Protein AF-A0A7V8YY19-F1 (afdb_monomer_lite)

Structure (mmCIF, N/CA/C/O backbone):
data_AF-A0A7V8YY19-F1
#
_entry.id   AF-A0A7V8YY19-F1
#
loop_
_atom_site.group_PDB
_atom_site.id
_atom_site.type_symbol
_atom_site.label_atom_id
_atom_site.label_alt_id
_atom_site.label_comp_id
_atom_site.label_asym_id
_atom_site.label_entity_id
_atom_site.label_seq_id
_atom_site.pdbx_PDB_ins_code
_atom_site.Cartn_x
_atom_site.Cartn_y
_atom_site.Cartn_z
_atom_site.occupancy
_atom_site.B_iso_or_equiv
_atom_site.auth_seq_id
_atom_site.auth_comp_id
_atom_site.auth_asym_id
_atom_site.auth_atom_id
_atom_site.pdbx_PDB_model_num
ATOM 1 N N . MET A 1 1 ? 30.307 4.339 -5.523 1.00 41.19 1 MET A N 1
ATOM 2 C CA . MET A 1 1 ? 28.986 3.683 -5.447 1.00 41.19 1 MET A CA 1
ATOM 3 C C . MET A 1 1 ? 28.001 4.696 -4.884 1.00 41.19 1 MET A C 1
ATOM 5 O O . MET A 1 1 ? 28.155 5.034 -3.716 1.00 41.19 1 MET A O 1
ATOM 9 N N . PRO A 1 2 ? 27.064 5.261 -5.660 1.00 44.53 2 PRO A N 1
ATOM 10 C CA . PRO A 1 2 ? 25.969 6.013 -5.073 1.00 44.53 2 PRO A CA 1
ATOM 11 C C . PRO A 1 2 ? 24.920 5.001 -4.602 1.00 44.53 2 PRO A C 1
ATOM 13 O O . PRO A 1 2 ? 24.243 4.370 -5.410 1.00 44.53 2 PRO A O 1
ATOM 16 N N . SER A 1 3 ? 24.824 4.808 -3.288 1.00 49.91 3 SER A N 1
ATOM 17 C CA . SER A 1 3 ? 23.727 4.078 -2.655 1.00 49.91 3 SER A CA 1
ATOM 18 C C . SER A 1 3 ? 22.464 4.929 -2.759 1.00 49.91 3 SER A C 1
ATOM 20 O O . SER A 1 3 ? 22.135 5.700 -1.861 1.00 49.91 3 SER A O 1
ATOM 22 N N . GLY A 1 4 ? 21.784 4.837 -3.899 1.00 45.91 4 GLY A N 1
ATOM 23 C CA . GLY A 1 4 ? 20.421 5.319 -4.036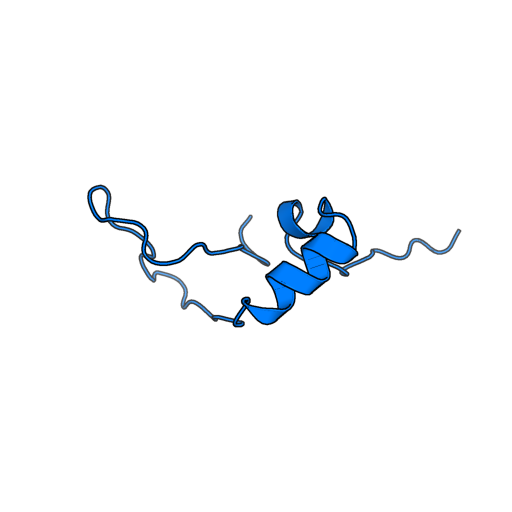 1.00 45.91 4 GLY A CA 1
ATOM 24 C C . GLY A 1 4 ? 19.523 4.405 -3.219 1.00 45.91 4 GLY A C 1
ATOM 25 O O . GLY A 1 4 ? 19.092 3.365 -3.710 1.00 45.91 4 GLY A O 1
ATOM 26 N N . SER A 1 5 ? 19.273 4.768 -1.961 1.00 53.56 5 SER A N 1
ATOM 27 C CA . SER A 1 5 ? 18.162 4.228 -1.183 1.00 53.56 5 SER A CA 1
ATOM 28 C C . SER A 1 5 ? 16.879 4.567 -1.939 1.00 53.56 5 SER A C 1
ATOM 30 O O . SER A 1 5 ? 16.299 5.637 -1.758 1.00 53.56 5 SER A O 1
ATOM 32 N N . ASN A 1 6 ? 16.495 3.687 -2.865 1.00 47.06 6 ASN A N 1
ATOM 33 C CA . ASN A 1 6 ? 15.300 3.808 -3.681 1.00 47.06 6 ASN A CA 1
ATOM 34 C C . ASN A 1 6 ? 14.087 3.670 -2.765 1.00 47.06 6 ASN A C 1
ATOM 36 O O . ASN A 1 6 ? 13.500 2.605 -2.612 1.00 47.06 6 ASN A O 1
ATOM 40 N N . ASN A 1 7 ? 13.673 4.804 -2.214 1.00 53.09 7 ASN A N 1
ATOM 41 C CA . ASN A 1 7 ? 12.374 5.054 -1.600 1.00 53.09 7 ASN A CA 1
ATOM 42 C C . ASN A 1 7 ? 11.222 4.952 -2.630 1.00 53.09 7 ASN A C 1
ATOM 44 O O . ASN A 1 7 ? 10.186 5.594 -2.474 1.00 53.09 7 ASN A O 1
ATOM 48 N N . ALA A 1 8 ? 11.423 4.231 -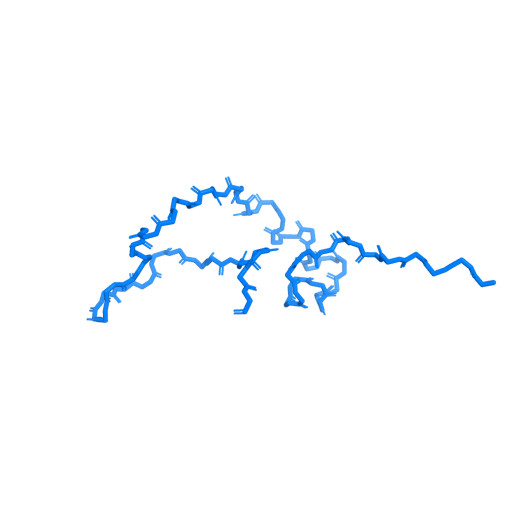3.739 1.00 51.81 8 ALA A N 1
ATOM 49 C CA . ALA A 1 8 ? 10.569 4.306 -4.915 1.00 51.81 8 ALA A CA 1
ATOM 50 C C . ALA A 1 8 ? 9.205 3.662 -4.657 1.00 51.81 8 ALA A C 1
ATOM 52 O O . ALA A 1 8 ? 8.198 4.158 -5.152 1.00 51.81 8 ALA A O 1
ATOM 53 N N . LEU A 1 9 ? 9.147 2.626 -3.820 1.00 55.91 9 LEU A N 1
ATOM 54 C CA . LEU A 1 9 ? 7.902 2.013 -3.384 1.00 55.91 9 LEU A CA 1
ATOM 55 C C . LEU A 1 9 ? 8.044 1.659 -1.909 1.00 55.91 9 LEU A C 1
ATOM 57 O O . LEU A 1 9 ? 8.635 0.652 -1.539 1.00 55.91 9 LEU A O 1
ATOM 61 N N . LYS A 1 10 ? 7.488 2.521 -1.057 1.00 66.38 10 LYS A N 1
ATOM 62 C CA . LYS A 1 10 ? 7.426 2.342 0.401 1.00 66.38 10 LYS A CA 1
ATOM 63 C C . LYS A 1 10 ? 6.733 1.041 0.848 1.00 66.38 10 LYS A C 1
ATOM 65 O O . LYS A 1 10 ? 6.751 0.706 2.023 1.00 66.38 10 LYS A O 1
ATOM 70 N N . ASN A 1 11 ? 6.110 0.323 -0.083 1.00 71.62 11 ASN A N 1
ATOM 71 C CA . ASN A 1 11 ? 5.543 -0.995 0.123 1.00 71.62 11 ASN A CA 1
ATOM 72 C C . ASN A 1 11 ? 6.302 -2.017 -0.743 1.00 71.62 11 ASN A C 1
ATOM 74 O O . ASN A 1 11 ? 6.281 -1.926 -1.972 1.00 71.62 11 ASN A O 1
ATOM 78 N N . PHE A 1 12 ? 6.945 -2.997 -0.100 1.00 74.62 12 PHE A N 1
ATOM 79 C CA . PHE A 1 12 ? 7.742 -4.025 -0.779 1.00 74.62 12 PHE A CA 1
ATOM 80 C C . PHE A 1 12 ? 6.918 -4.934 -1.706 1.00 74.62 12 PHE A C 1
ATOM 82 O O . PHE A 1 12 ? 7.462 -5.434 -2.687 1.00 74.62 12 PHE A O 1
ATOM 89 N N . LEU A 1 13 ? 5.616 -5.121 -1.449 1.00 76.88 13 LEU A N 1
ATOM 90 C CA . LEU A 1 13 ? 4.741 -5.897 -2.338 1.00 76.88 13 LEU A CA 1
ATOM 91 C C . LEU A 1 13 ? 4.507 -5.153 -3.650 1.00 76.88 13 LEU A C 1
ATOM 93 O O . LEU A 1 13 ? 4.628 -5.749 -4.715 1.00 76.88 13 LEU A O 1
ATOM 97 N N . LEU A 1 14 ? 4.242 -3.845 -3.585 1.00 78.94 14 LEU A N 1
ATOM 98 C CA . LEU A 1 14 ? 4.150 -3.017 -4.788 1.00 78.94 14 LEU A CA 1
ATOM 99 C C . LEU A 1 14 ? 5.505 -2.937 -5.503 1.00 78.94 14 LEU A C 1
ATOM 101 O O . LEU A 1 14 ? 5.542 -2.963 -6.729 1.00 78.94 14 LEU A O 1
ATOM 105 N N . ALA A 1 15 ? 6.613 -2.893 -4.752 1.00 79.19 15 ALA A N 1
ATOM 106 C CA . ALA A 1 15 ? 7.973 -2.885 -5.298 1.00 79.19 15 ALA A CA 1
ATOM 107 C C . ALA A 1 15 ? 8.350 -4.153 -6.071 1.00 79.19 15 ALA A C 1
ATOM 109 O O . ALA A 1 15 ? 9.193 -4.094 -6.962 1.00 79.19 15 ALA A O 1
ATOM 110 N N . ALA A 1 16 ? 7.733 -5.283 -5.733 1.00 83.25 16 ALA A N 1
ATOM 111 C CA . ALA A 1 16 ? 7.963 -6.558 -6.397 1.00 83.25 16 ALA A CA 1
ATOM 112 C C . ALA A 1 16 ? 7.148 -6.725 -7.693 1.00 83.25 16 ALA A C 1
ATOM 114 O O . ALA A 1 16 ? 7.361 -7.698 -8.419 1.00 83.25 16 ALA A O 1
ATOM 115 N N . LEU A 1 17 ? 6.212 -5.816 -7.991 1.00 83.00 17 LEU A N 1
ATOM 116 C CA . LEU A 1 17 ? 5.398 -5.906 -9.199 1.00 83.00 17 LEU A CA 1
ATOM 117 C C . LEU A 1 17 ? 6.187 -5.463 -10.442 1.00 83.00 17 LEU A C 1
ATOM 119 O O . LEU A 1 17 ? 6.891 -4.452 -10.398 1.00 83.00 17 LEU A O 1
ATOM 123 N N . PRO A 1 18 ? 6.022 -6.158 -11.584 1.00 87.50 18 PRO A N 1
ATOM 124 C CA . PRO A 1 18 ? 6.484 -5.661 -12.876 1.00 87.50 18 PRO A CA 1
ATOM 125 C C . PRO A 1 18 ? 5.877 -4.289 -13.196 1.00 87.50 18 PRO A C 1
ATOM 127 O O . PRO A 1 18 ? 4.733 -4.013 -12.839 1.00 87.50 18 PRO A O 1
ATOM 130 N N . GLU A 1 19 ? 6.602 -3.450 -13.934 1.00 83.94 19 GLU A N 1
ATOM 131 C CA . GLU A 1 19 ? 6.213 -2.057 -14.212 1.00 83.94 19 GLU A CA 1
ATOM 132 C C . GLU A 1 19 ? 4.807 -1.913 -14.826 1.00 83.94 19 GLU A C 1
ATOM 134 O O . GLU A 1 19 ? 4.039 -1.037 -14.428 1.00 83.94 19 GLU A O 1
ATOM 139 N N . ALA A 1 20 ? 4.426 -2.816 -15.735 1.00 86.69 20 ALA A N 1
ATOM 140 C CA . ALA A 1 20 ? 3.097 -2.829 -16.347 1.00 86.69 20 ALA A CA 1
ATOM 141 C C . ALA A 1 20 ? 1.969 -3.129 -15.338 1.00 86.69 20 ALA A C 1
ATOM 143 O O . ALA A 1 20 ? 0.905 -2.510 -15.385 1.00 86.69 20 ALA A O 1
ATOM 144 N N . GLU A 1 21 ? 2.209 -4.048 -14.400 1.00 88.00 21 GLU A N 1
ATOM 145 C CA . GLU A 1 21 ? 1.257 -4.387 -13.337 1.00 88.00 21 GLU A CA 1
ATOM 146 C C . GLU A 1 21 ? 1.182 -3.267 -12.300 1.00 88.00 21 GLU A C 1
ATOM 148 O O . GLU A 1 21 ? 0.091 -2.867 -11.891 1.00 88.00 21 GLU A O 1
ATOM 153 N N . LEU A 1 22 ? 2.330 -2.686 -11.943 1.00 84.50 22 LEU A N 1
ATOM 154 C CA . LEU A 1 22 ? 2.396 -1.529 -11.061 1.00 84.50 22 LEU A CA 1
ATOM 155 C C . LEU A 1 22 ? 1.598 -0.351 -11.630 1.00 84.50 22 LEU A C 1
ATOM 157 O O . LEU A 1 22 ? 0.826 0.256 -10.894 1.00 84.50 22 LEU A O 1
ATOM 161 N N . LEU A 1 23 ? 1.747 -0.035 -12.921 1.00 86.00 23 LEU A N 1
ATOM 162 C CA . LEU A 1 23 ? 0.988 1.030 -13.586 1.00 86.00 23 LEU A CA 1
ATOM 163 C C . LEU A 1 23 ? -0.523 0.785 -13.513 1.00 86.00 23 LEU A C 1
ATOM 165 O O . LEU A 1 23 ? -1.266 1.710 -13.188 1.00 86.00 23 LEU A O 1
ATOM 169 N N . ARG A 1 24 ? -0.967 -0.458 -13.745 1.00 87.38 24 ARG A N 1
ATOM 170 C CA . ARG A 1 24 ? -2.385 -0.836 -13.668 1.00 87.38 24 ARG A CA 1
ATOM 171 C C . ARG A 1 24 ? -2.939 -0.670 -12.255 1.00 87.38 24 ARG A C 1
ATOM 173 O O . ARG A 1 24 ? -4.003 -0.088 -12.077 1.00 87.38 24 ARG A O 1
ATOM 180 N N . VAL A 1 25 ? -2.207 -1.144 -11.248 1.00 83.50 25 VAL A N 1
ATOM 181 C CA . VAL A 1 25 ? -2.615 -1.024 -9.841 1.00 83.50 25 VAL A CA 1
ATOM 182 C C . VAL A 1 25 ? -2.596 0.442 -9.403 1.00 83.50 25 VAL A C 1
ATOM 184 O O . VAL A 1 25 ? -3.530 0.890 -8.746 1.00 83.50 25 VAL A O 1
ATOM 187 N N . LYS A 1 26 ? -1.598 1.224 -9.829 1.00 82.44 26 LYS A N 1
ATOM 188 C CA . LYS A 1 26 ? -1.447 2.645 -9.478 1.00 82.44 26 LYS A CA 1
ATOM 189 C C . LYS A 1 26 ? -2.645 3.500 -9.894 1.00 82.44 26 LYS A C 1
ATOM 191 O O . LYS A 1 26 ? -2.966 4.438 -9.176 1.00 82.44 26 LYS A O 1
ATOM 196 N N . THR A 1 27 ? -3.329 3.170 -10.989 1.00 85.44 27 THR A N 1
ATOM 197 C CA . THR A 1 27 ? -4.562 3.862 -11.410 1.00 85.44 27 THR A CA 1
ATOM 198 C C . THR A 1 27 ? -5.734 3.649 -10.444 1.00 85.44 27 THR A C 1
ATOM 200 O O . THR A 1 27 ? -6.631 4.483 -10.387 1.00 85.44 27 THR A O 1
ATOM 203 N N . HIS A 1 28 ? -5.723 2.561 -9.675 1.00 84.69 28 HIS A N 1
ATOM 204 C CA . HIS A 1 28 ? -6.761 2.226 -8.695 1.00 84.69 28 HIS A CA 1
ATOM 205 C C . HIS A 1 28 ? -6.335 2.498 -7.245 1.00 84.69 28 HIS A C 1
ATOM 207 O O . HIS A 1 28 ? -7.107 2.243 -6.324 1.00 84.69 28 HIS A O 1
ATOM 213 N N . LEU A 1 29 ? -5.103 2.972 -7.028 1.00 83.12 29 LEU A N 1
ATOM 214 C CA . LEU A 1 29 ? -4.591 3.287 -5.701 1.00 83.12 29 LEU A CA 1
ATOM 215 C C . LEU A 1 29 ? -4.908 4.732 -5.343 1.00 83.12 29 LEU A C 1
ATOM 217 O O . LEU A 1 29 ? -4.450 5.666 -6.001 1.00 83.12 29 LEU A O 1
ATOM 221 N N . GLU A 1 30 ? -5.600 4.903 -4.226 1.00 81.81 30 GLU A N 1
ATOM 222 C CA . GLU A 1 30 ? -5.805 6.205 -3.609 1.00 81.81 30 GLU A CA 1
ATOM 223 C C . GLU A 1 30 ? -4.943 6.325 -2.344 1.00 81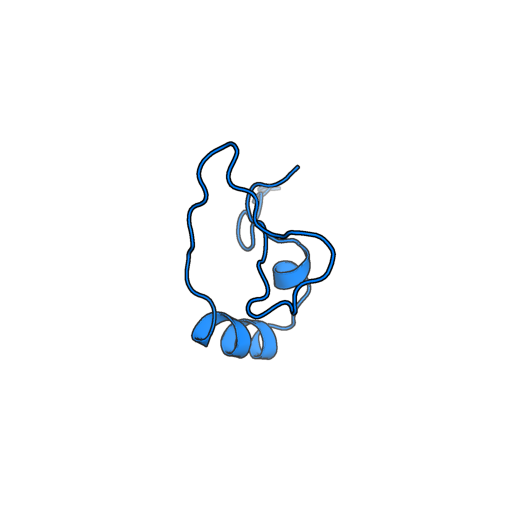.81 30 GLU A C 1
ATOM 225 O O . GLU A 1 30 ? -4.906 5.398 -1.527 1.00 81.81 30 GLU A O 1
ATOM 230 N N . PRO A 1 31 ? -4.209 7.439 -2.162 1.00 78.50 31 PRO A N 1
ATOM 231 C CA . PRO A 1 31 ? -3.454 7.668 -0.942 1.00 78.50 31 PRO A CA 1
ATOM 232 C C . PRO A 1 31 ? -4.419 7.931 0.218 1.00 78.50 31 PRO A C 1
ATOM 234 O O . PRO A 1 31 ? -5.090 8.960 0.261 1.00 78.50 31 PRO A O 1
ATOM 237 N N . VAL A 1 32 ? -4.449 7.011 1.183 1.00 77.00 32 VAL A N 1
ATOM 238 C CA . VAL A 1 32 ? -5.240 7.141 2.411 1.00 77.00 32 VAL A CA 1
ATOM 239 C C . VAL A 1 32 ? -4.299 7.300 3.601 1.00 77.00 32 VAL A C 1
ATOM 241 O O . VAL A 1 32 ? -3.374 6.508 3.788 1.00 77.00 32 VAL A O 1
ATOM 244 N N . SER A 1 33 ? -4.534 8.340 4.398 1.00 77.44 33 SER A N 1
ATOM 245 C CA . SER A 1 33 ? -3.823 8.577 5.654 1.00 77.44 33 SER A CA 1
ATOM 246 C C . SER A 1 33 ? -4.678 8.086 6.810 1.00 77.44 33 SER A C 1
ATOM 248 O O . SER A 1 33 ? -5.799 8.558 6.979 1.00 77.44 33 SER A O 1
ATOM 250 N N . PHE A 1 34 ? -4.124 7.194 7.625 1.00 71.69 34 PHE A N 1
ATOM 251 C CA . PHE A 1 34 ? -4.766 6.736 8.853 1.00 71.69 34 PHE A CA 1
ATOM 252 C C . PHE A 1 34 ? -4.224 7.474 10.068 1.00 71.69 34 PHE A C 1
ATOM 254 O O . PHE A 1 34 ? -3.034 7.803 10.143 1.00 71.69 34 PHE A O 1
ATOM 261 N N . LYS A 1 35 ? -5.101 7.737 11.032 1.00 73.31 35 LYS A N 1
ATOM 262 C CA . LYS A 1 35 ? -4.722 8.249 12.346 1.00 73.31 35 LYS A CA 1
ATOM 263 C C . LYS A 1 35 ? -4.233 7.101 13.220 1.00 73.31 35 LYS A C 1
ATOM 265 O O . LYS A 1 35 ? -4.705 5.970 13.138 1.00 73.31 35 LYS A O 1
ATOM 270 N N . LEU A 1 36 ? -3.288 7.414 14.103 1.00 65.62 36 LEU A N 1
ATOM 271 C CA . LEU A 1 36 ? -2.813 6.466 15.102 1.00 65.62 36 LEU A CA 1
ATOM 272 C C . LEU A 1 36 ? -3.992 6.017 15.982 1.00 65.62 36 LEU A C 1
ATOM 274 O O . LEU A 1 36 ? -4.635 6.852 16.614 1.00 65.62 36 LEU A O 1
ATOM 278 N N . GLY A 1 37 ? -4.265 4.710 16.006 1.00 68.75 37 GLY A N 1
ATOM 279 C CA . GLY A 1 37 ? -5.385 4.121 16.746 1.00 68.75 37 GLY A CA 1
ATOM 280 C C . GLY A 1 37 ? -6.662 3.879 15.931 1.00 68.75 37 GLY A C 1
ATOM 281 O O . GLY A 1 37 ? -7.631 3.386 16.502 1.00 68.75 37 GLY A O 1
ATOM 282 N N . GLU A 1 38 ? -6.691 4.176 14.626 1.00 67.81 38 GLU A N 1
ATOM 283 C CA . GLU A 1 38 ? -7.803 3.744 13.767 1.00 67.81 38 GLU A CA 1
ATOM 284 C C . GLU A 1 38 ? -7.754 2.231 13.528 1.00 67.81 38 GLU A C 1
ATOM 286 O O . GLU A 1 38 ? -6.771 1.681 13.025 1.00 67.81 38 GLU A O 1
ATOM 291 N N . VAL A 1 39 ? -8.844 1.551 13.884 1.00 67.19 39 VAL A N 1
ATOM 292 C CA . VAL A 1 39 ? -9.031 0.128 13.601 1.00 67.19 39 VAL A CA 1
ATOM 293 C C . VAL A 1 39 ? -9.453 -0.010 12.143 1.00 67.19 39 VAL A C 1
ATOM 295 O O . VAL A 1 39 ? -10.547 0.391 11.762 1.00 67.19 39 VAL A O 1
ATOM 298 N N . MET A 1 40 ? -8.565 -0.571 11.323 1.00 66.94 40 MET A N 1
ATOM 299 C CA . MET A 1 40 ? -8.833 -0.821 9.902 1.00 66.94 40 MET A CA 1
ATOM 300 C C . MET A 1 40 ? -9.795 -1.970 9.669 1.00 66.94 40 MET A C 1
ATOM 302 O O . MET A 1 40 ? -10.469 -2.012 8.643 1.00 66.94 40 MET A O 1
ATOM 306 N N . TYR A 1 41 ? -9.810 -2.928 10.593 1.00 65.50 41 TYR A N 1
ATOM 307 C CA . TYR A 1 41 ? -10.533 -4.164 10.406 1.00 65.50 41 TYR A CA 1
ATOM 308 C C . TYR A 1 41 ? -10.982 -4.767 11.727 1.00 65.50 41 TYR A C 1
ATOM 310 O O . TYR A 1 41 ? -10.175 -4.952 12.639 1.00 65.50 41 TYR A O 1
ATOM 318 N N . GLU A 1 42 ? -12.257 -5.132 11.791 1.00 63.47 42 GLU A N 1
ATOM 319 C CA . GLU A 1 42 ? -12.783 -6.029 12.810 1.00 63.47 42 GLU A CA 1
ATOM 320 C C . GLU A 1 42 ? -12.845 -7.450 12.241 1.00 63.47 42 GLU A C 1
ATOM 322 O O . GLU A 1 42 ? -13.268 -7.677 11.104 1.00 63.47 42 GLU A O 1
ATOM 327 N N . SER A 1 43 ? -12.394 -8.424 13.031 1.00 62.59 43 SER A N 1
ATOM 328 C CA . SER A 1 43 ? -12.441 -9.837 12.652 1.00 62.59 43 SER A CA 1
ATOM 329 C C . SER A 1 43 ? -13.893 -10.267 12.398 1.00 62.59 43 SER A C 1
ATOM 331 O O . SER A 1 43 ? -14.704 -10.259 13.321 1.00 62.59 43 SER A O 1
ATOM 333 N N . GLY A 1 44 ? -14.225 -10.634 11.154 1.00 67.62 44 GLY A N 1
ATOM 334 C CA . GLY A 1 44 ? -15.553 -11.133 10.765 1.00 67.62 44 GLY A CA 1
ATOM 335 C C . GLY A 1 44 ? -16.302 -10.306 9.715 1.00 67.62 44 GLY A C 1
ATOM 336 O O . GLY A 1 44 ? -17.370 -10.728 9.276 1.00 67.62 44 GLY A O 1
ATOM 337 N N . GLN A 1 45 ? -15.771 -9.160 9.284 1.00 63.28 45 GLN A N 1
ATOM 338 C CA . GLN A 1 45 ? -16.343 -8.373 8.181 1.00 63.28 45 GLN A CA 1
ATOM 339 C C . GLN A 1 45 ? -15.725 -8.776 6.820 1.00 63.28 45 GLN A C 1
ATOM 341 O O . GLN A 1 45 ? -14.687 -9.440 6.773 1.00 63.28 45 GLN A O 1
ATOM 346 N N . GLN A 1 46 ? -16.363 -8.402 5.699 1.00 66.12 46 GLN A N 1
ATOM 347 C CA . GLN A 1 46 ? -15.838 -8.612 4.337 1.00 66.12 46 GLN A CA 1
ATOM 348 C C . GLN A 1 46 ? -14.906 -7.468 3.926 1.00 66.12 46 GLN A C 1
ATOM 350 O O . GLN A 1 46 ? -15.265 -6.292 4.043 1.00 66.12 46 GLN A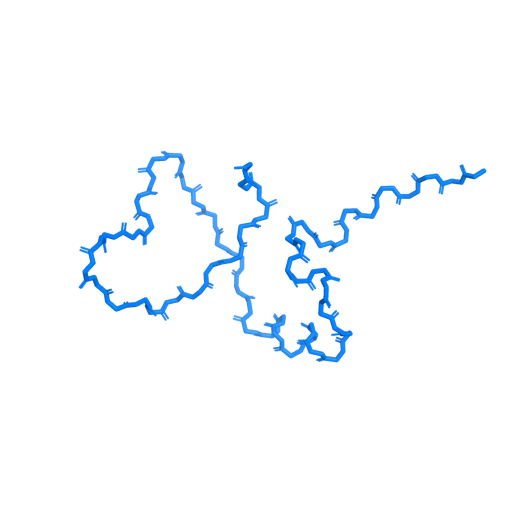 O 1
ATOM 355 N N . LEU A 1 47 ? -13.677 -7.788 3.504 1.00 64.94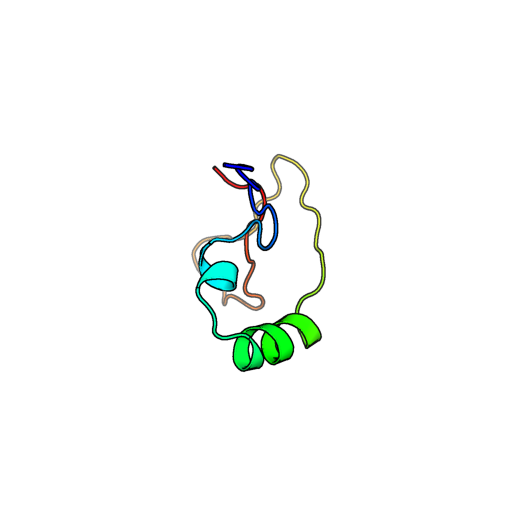 47 LEU A N 1
ATOM 356 C CA . LEU A 1 47 ? -12.644 -6.779 3.250 1.00 64.94 47 LEU A CA 1
ATOM 357 C C . LEU A 1 47 ? -12.994 -6.030 1.959 1.00 64.94 47 LEU A C 1
ATOM 359 O O . LEU A 1 47 ? -12.746 -6.526 0.865 1.00 64.94 47 LEU A O 1
ATOM 363 N N . ALA A 1 48 ? -13.639 -4.866 2.089 1.00 69.31 48 ALA A N 1
ATOM 364 C CA . ALA A 1 48 ? -14.106 -4.078 0.945 1.00 69.31 48 ALA A CA 1
ATOM 365 C C . ALA A 1 48 ? -12.947 -3.397 0.192 1.00 69.31 48 ALA A C 1
ATOM 367 O O . ALA A 1 48 ? -13.045 -3.159 -1.010 1.00 69.31 48 ALA A O 1
ATOM 368 N N . HIS A 1 49 ? -11.836 -3.124 0.887 1.00 71.88 49 HIS A N 1
ATOM 369 C CA . HIS A 1 49 ? -10.669 -2.437 0.339 1.00 71.88 49 HIS A CA 1
ATOM 370 C C . HIS 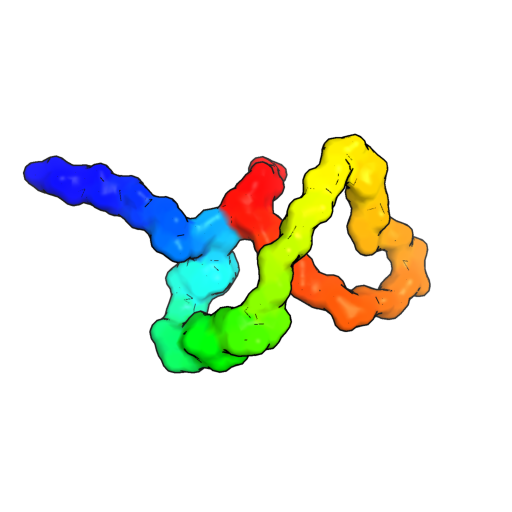A 1 49 ? -9.367 -3.099 0.788 1.00 71.88 49 HIS A C 1
ATOM 372 O O . HIS A 1 49 ? -9.202 -3.450 1.955 1.00 71.88 49 HIS A O 1
ATOM 378 N N . VAL A 1 50 ? -8.430 -3.245 -0.151 1.00 77.94 50 VAL A N 1
ATOM 379 C CA . VAL A 1 50 ? -7.069 -3.721 0.116 1.00 77.94 50 VAL A CA 1
ATOM 380 C C . VAL A 1 50 ? -6.178 -2.514 0.381 1.00 77.94 50 VAL A C 1
ATOM 382 O O . VAL A 1 50 ? -6.042 -1.640 -0.473 1.00 77.94 50 VAL A O 1
ATOM 385 N N . TYR A 1 51 ? -5.551 -2.479 1.554 1.00 77.38 51 TYR A N 1
ATOM 386 C CA . TYR A 1 51 ? -4.618 -1.421 1.931 1.00 77.38 51 TYR A CA 1
ATOM 387 C C . TYR A 1 51 ? -3.178 -1.903 1.776 1.00 77.38 51 TYR A C 1
ATOM 389 O O . TYR A 1 51 ? -2.834 -3.004 2.200 1.00 77.38 51 TYR A O 1
ATOM 397 N N . PHE A 1 52 ? -2.325 -1.055 1.202 1.00 78.50 52 PHE A N 1
ATOM 398 C CA . PHE A 1 52 ? -0.888 -1.292 1.075 1.00 78.50 52 PHE A CA 1
ATOM 399 C C . PHE A 1 52 ? -0.149 -0.354 2.030 1.00 78.50 52 PHE A C 1
ATOM 401 O O . PHE A 1 52 ? 0.057 0.815 1.694 1.00 78.50 52 PHE A O 1
ATOM 408 N N . PRO A 1 53 ? 0.248 -0.821 3.228 1.00 73.50 53 PRO A N 1
ATOM 409 C CA . PRO A 1 53 ? 0.927 0.031 4.187 1.00 73.50 53 PRO A CA 1
ATOM 410 C C . PRO A 1 53 ? 2.249 0.515 3.606 1.00 73.50 53 PRO A C 1
ATOM 412 O O . PRO A 1 53 ? 3.036 -0.272 3.081 1.00 73.50 53 PRO A O 1
ATOM 415 N N . THR A 1 54 ? 2.481 1.819 3.688 1.00 69.56 54 THR A N 1
ATOM 416 C CA . THR A 1 54 ? 3.726 2.455 3.234 1.00 69.56 54 THR A CA 1
ATOM 417 C C . THR A 1 54 ? 4.621 2.871 4.405 1.00 69.56 54 THR A C 1
ATOM 419 O O . THR A 1 54 ? 5.749 3.309 4.208 1.00 69.56 54 THR A O 1
ATOM 422 N N . THR A 1 55 ? 4.126 2.766 5.638 1.00 63.34 55 THR A N 1
ATOM 423 C CA . THR A 1 55 ? 4.843 3.175 6.857 1.00 63.34 55 THR A CA 1
ATOM 424 C C . THR A 1 55 ? 4.612 2.227 8.035 1.00 63.34 55 THR A C 1
ATOM 426 O O . THR A 1 55 ? 5.033 2.547 9.142 1.00 63.34 55 THR A O 1
ATOM 429 N N . ALA A 1 56 ? 3.909 1.105 7.837 1.00 57.59 56 ALA A N 1
ATOM 430 C CA . ALA A 1 56 ? 3.762 0.103 8.891 1.00 57.59 56 ALA A CA 1
ATOM 431 C C . ALA A 1 56 ? 5.080 -0.669 9.043 1.00 57.59 56 ALA A C 1
ATOM 433 O O . ALA A 1 56 ? 5.713 -0.993 8.036 1.00 57.59 56 ALA A O 1
ATOM 434 N N . ILE A 1 57 ? 5.485 -0.893 10.294 1.00 53.69 57 ILE A N 1
ATOM 435 C CA . ILE A 1 57 ? 6.698 -1.619 10.701 1.00 53.69 57 ILE A CA 1
ATOM 436 C C . ILE A 1 57 ? 6.341 -3.087 10.914 1.00 53.69 57 ILE A C 1
ATOM 438 O O . ILE A 1 57 ? 5.263 -3.326 11.504 1.00 53.69 57 ILE A O 1
#

Foldseek 3Di:
DPPPPCLVALFVVLVPDDPVVNVVVVVVDDDDDDDPPDDQDDPPDDNPDDDGDSPDD

pLDDT: mean 70.57, std 12.38, range [41.19, 88.0]

Sequence (57 aa):
MPSGSNNALKNFLLAALPEAELLRVKTHLEPVSFKLGEVMYESGQQLAHVYFPTTAI

Radius of gyration: 14.34 Å; chains: 1; bounding box: 45×20×33 Å

Secondary structure (DSSP, 8-state):
------TT-SSHHHHTS-HHHHHHHHTT----PPPTT-----TTS---S----SS--